Protein AF-A1ZES4-F1 (afdb_monomer_lite)

Foldseek 3Di:
DDDPPDPPDDDPDPFVPQKDKAKWFWPPVPCDPQWTWTQHPVQGIDIDRVVQWPDWADPDPGITIIIGHPVVVCVRSVPD

pLDDT: mean 79.04, std 16.76, range [38.25, 93.88]

Secondary structure (DSSP, 8-state):
-------------GGGSSEEEEEEEE-GGG-BTTEEEEEETTTEEEEEEGGG-EEEEESSSSEEEEEEEHHHHHHHHT--

Sequence (80 aa):
MKTRKRFRIPGRTVFDRDLEQHQVILDMGKIHEGLLKVTHEQLGSTWLPISVVRNIEPLSTKNYIIEVNRDYWKDIFWMG

Organism: NCBI:txid313606

Structure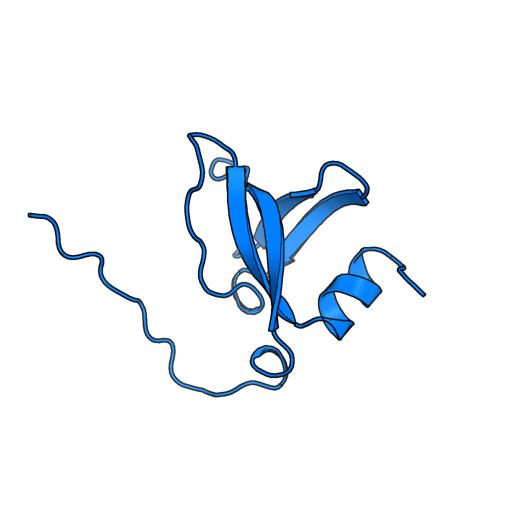 (mmCIF, N/CA/C/O backbone):
data_AF-A1ZES4-F1
#
_entry.id   AF-A1ZES4-F1
#
loop_
_atom_site.group_PDB
_atom_site.id
_atom_site.type_symbol
_atom_site.label_atom_id
_atom_site.label_alt_id
_atom_site.label_comp_id
_atom_site.label_asym_id
_atom_site.label_entity_id
_atom_site.label_seq_id
_atom_sit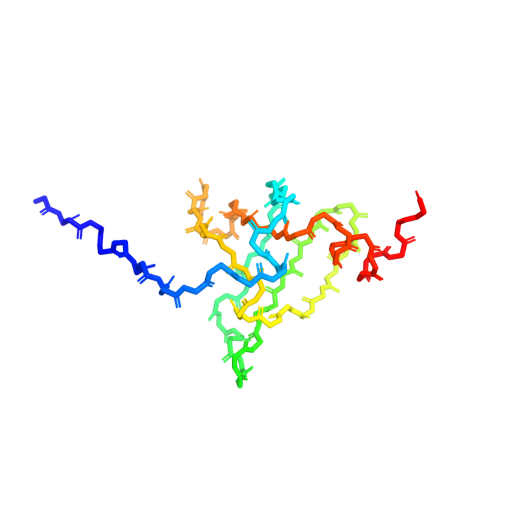e.pdbx_PDB_ins_code
_atom_site.Cartn_x
_atom_site.Cartn_y
_atom_site.Cartn_z
_atom_site.occupancy
_atom_site.B_iso_or_equiv
_atom_site.auth_seq_id
_atom_site.auth_comp_id
_atom_site.auth_asym_id
_atom_site.auth_atom_id
_atom_site.pdbx_PDB_model_num
ATOM 1 N N . MET A 1 1 ? -10.374 -14.693 22.440 1.00 38.25 1 MET A N 1
ATOM 2 C CA . MET A 1 1 ? -9.281 -14.700 21.440 1.00 38.25 1 MET A CA 1
ATOM 3 C C . MET A 1 1 ? -9.910 -14.580 20.052 1.00 38.25 1 MET A C 1
ATOM 5 O O . MET A 1 1 ? -10.595 -15.506 19.646 1.00 38.25 1 MET A O 1
ATOM 9 N N . LYS A 1 2 ? -9.821 -13.426 19.371 1.00 41.84 2 LYS A N 1
ATOM 10 C CA . LYS A 1 2 ? -10.408 -13.258 18.025 1.00 41.84 2 LYS A CA 1
ATOM 11 C C . LYS A 1 2 ? -9.383 -13.689 16.977 1.00 41.84 2 LYS A C 1
ATOM 13 O O . LYS A 1 2 ? -8.391 -13.001 16.759 1.00 41.84 2 LYS A O 1
ATOM 18 N N . THR A 1 3 ? -9.621 -14.837 16.357 1.00 42.94 3 THR A N 1
ATOM 19 C CA . THR A 1 3 ? -8.819 -15.380 15.258 1.00 42.94 3 THR A CA 1
ATOM 20 C C . THR A 1 3 ? -8.888 -14.411 14.076 1.00 42.94 3 THR A C 1
ATOM 22 O O . THR A 1 3 ? -9.960 -14.203 13.505 1.00 42.94 3 THR A O 1
ATOM 25 N N . ARG A 1 4 ? -7.766 -13.767 13.725 1.00 48.28 4 ARG A N 1
ATOM 26 C CA . ARG A 1 4 ? -7.680 -12.917 12.528 1.00 48.28 4 ARG A CA 1
ATOM 27 C C . ARG A 1 4 ? -7.914 -13.810 11.306 1.00 48.28 4 ARG A C 1
ATOM 29 O O . ARG A 1 4 ? -7.096 -14.680 11.013 1.00 48.28 4 ARG A O 1
ATOM 36 N N . LYS A 1 5 ? -9.042 -13.626 10.613 1.00 45.66 5 LYS A N 1
ATOM 37 C CA . LYS A 1 5 ? -9.314 -14.288 9.332 1.00 45.66 5 LYS A CA 1
ATOM 38 C C . LYS A 1 5 ? -8.300 -13.764 8.313 1.00 45.66 5 LYS A C 1
ATOM 40 O O . LYS A 1 5 ? -8.415 -12.633 7.856 1.00 45.66 5 LYS A O 1
ATOM 45 N N . ARG A 1 6 ? -7.286 -14.572 7.990 1.00 44.88 6 ARG A N 1
ATOM 46 C CA . ARG A 1 6 ? -6.409 -14.327 6.840 1.00 44.88 6 ARG A CA 1
ATOM 47 C C . ARG A 1 6 ? -7.239 -14.582 5.586 1.00 44.88 6 ARG A C 1
ATOM 49 O O . ARG A 1 6 ? -7.558 -15.729 5.283 1.00 44.88 6 ARG A O 1
ATOM 56 N N . PHE A 1 7 ? -7.632 -13.519 4.893 1.00 47.31 7 PHE A N 1
ATOM 57 C CA . PHE A 1 7 ? -8.234 -13.629 3.570 1.00 47.31 7 PHE A CA 1
ATOM 58 C C . PHE A 1 7 ? -7.147 -14.113 2.608 1.00 47.31 7 PHE A C 1
ATOM 60 O O . PHE A 1 7 ? -6.293 -13.345 2.178 1.00 47.31 7 PHE A O 1
ATOM 67 N N . ARG A 1 8 ? -7.123 -15.419 2.334 1.00 41.53 8 ARG A N 1
ATOM 68 C CA . ARG A 1 8 ? -6.217 -16.015 1.353 1.00 41.53 8 ARG A CA 1
ATOM 69 C C . ARG A 1 8 ? -6.900 -15.914 -0.009 1.00 41.53 8 ARG A C 1
ATOM 71 O O . ARG A 1 8 ? -7.718 -16.762 -0.347 1.00 41.53 8 ARG A O 1
ATOM 78 N N . ILE A 1 9 ? -6.618 -14.837 -0.736 1.00 53.31 9 ILE A N 1
ATOM 79 C CA . ILE A 1 9 ? -7.084 -14.646 -2.114 1.00 53.31 9 ILE A CA 1
ATOM 80 C C . ILE A 1 9 ? -6.278 -15.618 -2.998 1.00 53.31 9 ILE A C 1
ATOM 82 O O . ILE A 1 9 ? -5.047 -15.546 -2.989 1.00 53.31 9 ILE A O 1
ATOM 86 N N . PRO A 1 10 ? -6.911 -16.583 -3.689 1.00 41.34 10 PRO A N 1
ATOM 87 C CA . PRO A 1 10 ? -6.197 -17.529 -4.531 1.00 41.34 10 PRO A CA 1
ATOM 88 C C . PRO A 1 10 ? -5.894 -16.895 -5.894 1.00 41.34 10 PRO A C 1
ATOM 90 O O . PRO A 1 10 ? -6.784 -16.358 -6.545 1.00 41.34 10 PRO A O 1
ATOM 93 N N . GLY A 1 11 ? -4.639 -17.008 -6.332 1.00 47.00 11 GLY A N 1
ATOM 94 C CA . GLY A 1 11 ? -4.189 -16.612 -7.666 1.00 47.00 11 GLY A CA 1
ATOM 95 C C . GLY A 1 11 ? -2.911 -15.795 -7.585 1.00 47.00 11 GLY A C 1
ATOM 96 O O . GLY A 1 11 ? -2.984 -14.593 -7.389 1.00 47.00 11 GLY A O 1
ATOM 97 N N . ARG A 1 12 ? -1.750 -16.451 -7.728 1.00 51.38 12 ARG A N 1
ATOM 98 C CA . ARG A 1 12 ? -0.455 -15.772 -7.896 1.00 51.38 12 ARG A CA 1
ATOM 99 C C . ARG A 1 12 ? -0.536 -14.923 -9.166 1.00 51.38 12 ARG A C 1
ATOM 101 O O . ARG A 1 12 ? -0.379 -15.438 -10.272 1.00 51.38 12 ARG A O 1
ATOM 108 N N . THR A 1 13 ? -0.831 -13.646 -9.001 1.00 61.88 13 THR A N 1
ATOM 109 C CA . THR A 1 13 ? -0.772 -12.633 -10.053 1.00 61.88 13 THR A CA 1
ATOM 110 C C . THR A 1 13 ? 0.671 -12.149 -10.210 1.00 61.88 13 THR A C 1
ATOM 112 O O . THR A 1 13 ? 1.513 -12.406 -9.350 1.00 61.88 13 THR A O 1
ATOM 115 N N . VAL A 1 14 ? 0.995 -11.454 -11.307 1.00 62.88 14 VAL A N 1
ATOM 116 C CA . VAL A 1 14 ? 2.320 -10.813 -11.469 1.00 62.88 14 VAL A CA 1
ATOM 117 C C . VAL A 1 14 ? 2.617 -9.873 -10.291 1.00 62.88 14 VAL A C 1
ATOM 119 O O . VAL A 1 14 ? 3.748 -9.821 -9.827 1.00 62.88 14 VAL A O 1
ATOM 122 N N . PHE A 1 15 ? 1.576 -9.253 -9.727 1.00 67.50 15 PHE A N 1
ATOM 123 C CA . PHE A 1 15 ? 1.644 -8.401 -8.539 1.00 67.50 15 PHE A CA 1
ATOM 124 C C . PHE A 1 15 ? 1.995 -9.133 -7.237 1.00 67.50 15 PHE A C 1
ATOM 126 O O . PHE A 1 15 ? 2.257 -8.472 -6.242 1.00 67.50 15 PHE A O 1
ATOM 133 N N . ASP A 1 16 ? 2.015 -10.469 -7.220 1.00 73.44 16 ASP A N 1
ATOM 134 C CA . ASP A 1 16 ? 2.437 -11.257 -6.052 1.00 73.44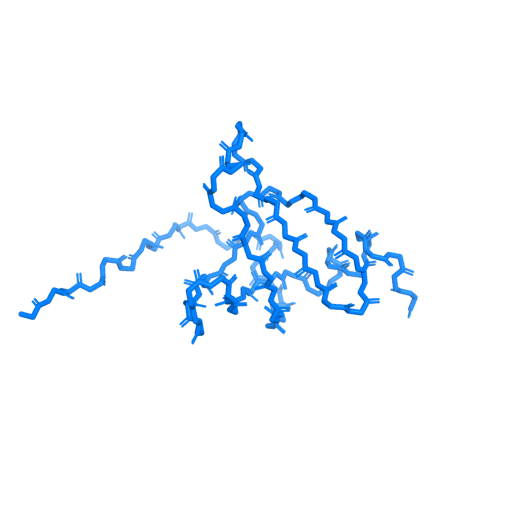 16 ASP A CA 1
ATOM 135 C C . ASP A 1 16 ? 3.913 -11.691 -6.129 1.00 73.44 16 ASP A C 1
ATOM 137 O O . ASP A 1 16 ? 4.376 -12.472 -5.291 1.00 73.44 16 ASP A O 1
ATOM 141 N N . ARG A 1 17 ? 4.648 -11.241 -7.154 1.00 78.94 17 ARG A N 1
ATOM 142 C CA . ARG A 1 17 ? 6.110 -11.371 -7.249 1.00 78.94 17 ARG A CA 1
ATOM 143 C C . ARG A 1 17 ? 6.765 -10.129 -6.651 1.00 78.94 17 ARG A C 1
ATOM 145 O O . ARG A 1 17 ? 6.157 -9.065 -6.672 1.00 78.94 17 ARG A O 1
ATOM 152 N N . ASP A 1 18 ? 7.978 -10.277 -6.121 1.00 87.94 18 ASP A N 1
ATOM 153 C CA . ASP A 1 18 ? 8.826 -9.162 -5.665 1.00 87.94 18 ASP A CA 1
ATOM 154 C C . ASP A 1 18 ? 8.086 -8.140 -4.782 1.00 87.94 18 ASP A C 1
ATOM 156 O O . ASP A 1 18 ? 8.142 -6.932 -5.003 1.00 87.94 18 ASP A O 1
ATOM 160 N N . LEU A 1 19 ? 7.328 -8.648 -3.804 1.00 90.88 19 LEU A N 1
ATOM 161 C CA . LEU A 1 19 ? 6.608 -7.831 -2.831 1.00 90.88 19 LEU A CA 1
ATOM 162 C C . LEU A 1 19 ? 7.598 -7.158 -1.871 1.00 90.88 19 LEU A C 1
ATOM 164 O O . LEU A 1 19 ? 8.400 -7.841 -1.231 1.00 90.88 19 LEU A O 1
ATOM 168 N N . GLU A 1 20 ? 7.498 -5.839 -1.733 1.00 92.81 20 GLU A N 1
ATOM 169 C CA . GLU A 1 20 ? 8.229 -5.045 -0.747 1.00 92.81 20 GLU A CA 1
ATOM 170 C C . GLU A 1 20 ? 7.273 -4.478 0.304 1.00 92.81 20 GLU A C 1
ATOM 172 O O . GLU A 1 20 ? 6.111 -4.171 0.031 1.00 92.81 20 GLU A O 1
ATOM 177 N N . GLN A 1 21 ? 7.774 -4.370 1.535 1.00 93.81 21 GLN A N 1
ATOM 178 C CA . GLN A 1 21 ? 7.035 -3.801 2.654 1.00 93.81 21 GLN A CA 1
ATOM 179 C C . GLN A 1 21 ? 7.217 -2.287 2.699 1.00 93.81 21 GLN A C 1
ATOM 181 O O . GLN A 1 21 ? 8.340 -1.783 2.724 1.00 93.81 21 GLN A O 1
ATOM 186 N N . HIS A 1 22 ? 6.103 -1.568 2.793 1.00 92.44 22 HIS A N 1
ATOM 187 C CA . HIS A 1 22 ? 6.082 -0.117 2.902 1.00 92.44 22 HIS A CA 1
ATOM 188 C C . HIS A 1 22 ? 5.278 0.305 4.125 1.00 92.44 22 HIS A C 1
ATOM 190 O O . HIS A 1 22 ? 4.133 -0.116 4.314 1.00 92.44 22 HIS A O 1
ATOM 196 N N . GLN A 1 23 ? 5.873 1.169 4.946 1.00 93.88 23 GLN A N 1
ATOM 197 C CA . GLN A 1 23 ? 5.155 1.832 6.022 1.00 93.88 23 GLN A CA 1
ATOM 198 C C . GLN A 1 23 ? 4.392 3.025 5.451 1.00 93.88 23 GLN A C 1
ATOM 200 O O . GLN A 1 23 ? 4.973 3.953 4.888 1.00 93.88 23 GLN A O 1
ATOM 205 N N . VAL A 1 24 ? 3.076 2.997 5.606 1.00 93.62 24 VAL A N 1
ATOM 206 C CA . VAL A 1 24 ? 2.167 3.997 5.053 1.00 93.62 24 VAL A CA 1
ATOM 207 C C . VAL A 1 24 ? 1.113 4.393 6.073 1.00 93.62 24 VAL A C 1
ATOM 209 O O . VAL A 1 24 ? 0.726 3.614 6.945 1.00 93.62 24 VAL A O 1
ATOM 212 N N . ILE A 1 25 ? 0.593 5.603 5.937 1.00 93.19 25 ILE A N 1
ATOM 213 C CA . ILE A 1 25 ? -0.649 6.012 6.576 1.00 93.19 25 ILE A CA 1
ATOM 214 C C . ILE A 1 25 ? -1.796 5.591 5.660 1.00 93.19 25 ILE A C 1
ATOM 216 O O . ILE A 1 25 ? -1.827 5.985 4.492 1.00 93.19 25 ILE A O 1
ATOM 220 N N . LEU A 1 26 ? -2.739 4.809 6.187 1.00 88.25 26 LEU A N 1
ATOM 221 C CA . LEU A 1 26 ? -3.940 4.416 5.448 1.00 88.25 26 LEU A CA 1
ATOM 222 C C . LEU A 1 26 ? -5.133 5.253 5.892 1.00 88.25 26 LEU A C 1
ATOM 224 O O . LEU A 1 26 ? -5.526 5.231 7.062 1.00 88.25 26 LEU A O 1
ATOM 228 N N . ASP A 1 27 ? -5.751 5.951 4.943 1.00 83.69 27 ASP A N 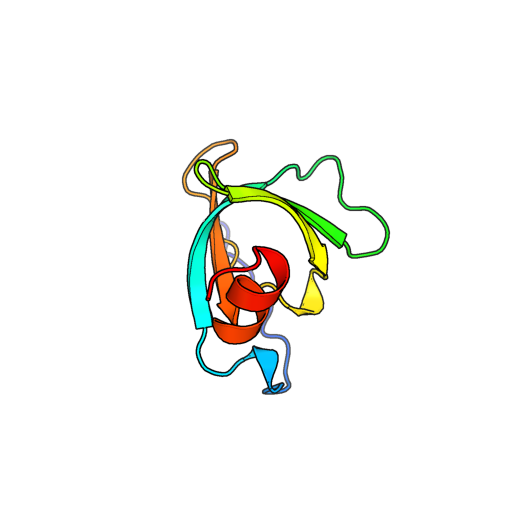1
ATOM 229 C CA . ASP A 1 27 ? -7.016 6.648 5.177 1.00 83.69 27 ASP A CA 1
ATOM 230 C C . ASP A 1 27 ? -8.184 5.686 4.912 1.00 83.69 27 ASP A C 1
ATOM 232 O O . ASP A 1 27 ? -8.808 5.684 3.850 1.00 83.69 27 ASP A O 1
ATOM 236 N N . MET A 1 28 ? -8.466 4.827 5.898 1.00 71.31 28 MET A N 1
ATOM 237 C CA . MET A 1 28 ? -9.541 3.823 5.832 1.00 71.31 28 MET A CA 1
ATOM 238 C C . MET A 1 28 ? -10.942 4.442 5.679 1.00 71.31 28 MET A C 1
ATOM 240 O O . MET A 1 28 ? -11.867 3.752 5.257 1.00 71.31 28 MET A O 1
ATOM 244 N N . GLY A 1 29 ? -11.111 5.734 5.992 1.00 68.62 29 GLY A N 1
ATOM 245 C CA . GLY A 1 29 ? -12.359 6.472 5.766 1.00 68.62 29 GLY A CA 1
ATOM 246 C C . GLY A 1 29 ? -12.597 6.837 4.298 1.00 68.62 29 GLY A C 1
ATOM 247 O O . GLY A 1 29 ? -13.667 7.337 3.959 1.00 68.62 29 GLY A O 1
ATOM 248 N N . LYS A 1 30 ? -11.613 6.590 3.426 1.00 65.19 30 LYS A N 1
ATOM 249 C CA . LYS A 1 30 ? -11.643 6.937 2.005 1.00 65.19 30 LYS A CA 1
ATOM 250 C C . LYS A 1 30 ? -11.468 5.732 1.094 1.00 65.19 30 LYS A C 1
ATOM 252 O O . LYS A 1 30 ? -10.923 5.870 0.010 1.00 65.19 30 LYS A O 1
ATOM 257 N N . ILE A 1 31 ? -11.930 4.553 1.496 1.00 69.50 31 ILE A N 1
ATOM 258 C CA . ILE A 1 31 ? -12.022 3.437 0.551 1.00 69.50 31 ILE A CA 1
ATOM 259 C C . ILE A 1 31 ? -13.159 3.755 -0.427 1.00 69.50 31 ILE A C 1
ATOM 261 O O . ILE A 1 31 ? -14.329 3.721 -0.051 1.00 69.50 31 ILE A O 1
ATOM 265 N N . HIS A 1 32 ? -12.813 4.094 -1.668 1.00 67.56 32 HIS A N 1
ATOM 266 C CA . HIS A 1 32 ? -13.772 4.395 -2.729 1.00 67.56 32 HIS A CA 1
ATOM 267 C C . HIS A 1 32 ? -13.513 3.459 -3.905 1.00 67.56 32 HIS A C 1
ATOM 269 O O . HIS A 1 32 ? -12.390 3.387 -4.390 1.00 67.56 32 HIS A O 1
ATOM 275 N N . GLU A 1 33 ? -14.532 2.697 -4.313 1.00 76.38 33 GLU A N 1
ATOM 276 C CA . GLU A 1 33 ? -14.496 1.850 -5.519 1.00 76.38 33 GLU A CA 1
ATOM 277 C C . GLU A 1 33 ? -13.307 0.866 -5.592 1.00 76.38 33 GLU A C 1
ATOM 279 O O . GLU A 1 33 ? -12.822 0.517 -6.662 1.00 76.38 33 GLU A O 1
ATOM 284 N N . GLY A 1 34 ? -12.821 0.390 -4.440 1.00 82.38 34 GLY A N 1
ATOM 285 C CA . GLY A 1 34 ? -11.679 -0.529 -4.380 1.00 82.38 34 GLY A CA 1
ATOM 286 C C . GLY A 1 34 ? -10.310 0.151 -4.471 1.00 82.38 34 GLY A C 1
ATOM 287 O O . GLY A 1 34 ? -9.304 -0.548 -4.562 1.00 82.38 34 GLY A O 1
ATOM 288 N N . LEU A 1 35 ? -10.247 1.482 -4.399 1.00 86.44 35 LEU A N 1
ATOM 289 C CA . LEU A 1 35 ? -9.017 2.246 -4.210 1.00 86.44 35 LEU A CA 1
ATOM 290 C C . LEU A 1 35 ? -8.795 2.564 -2.730 1.00 86.44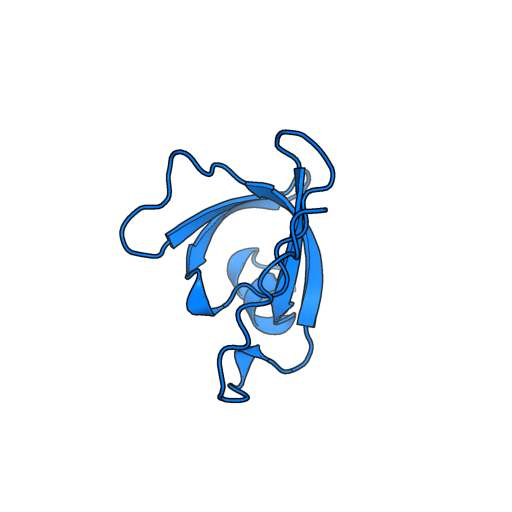 35 LEU A C 1
ATOM 292 O O . LEU A 1 35 ? -9.730 2.834 -1.973 1.00 86.44 35 LEU A O 1
ATOM 296 N N . LEU A 1 36 ? -7.531 2.559 -2.333 1.00 88.94 36 LEU A N 1
ATOM 297 C CA . LEU A 1 36 ? -7.074 2.777 -0.974 1.00 88.94 36 LEU A CA 1
ATOM 298 C C . LEU A 1 36 ? -6.093 3.948 -0.986 1.00 88.94 36 LEU A C 1
ATOM 300 O O . LEU A 1 36 ? -5.063 3.904 -1.660 1.00 88.94 36 LEU A O 1
ATOM 304 N N . LYS A 1 37 ? -6.434 5.025 -0.274 1.00 91.31 37 LYS A N 1
ATOM 305 C CA . LYS A 1 37 ? -5.541 6.176 -0.163 1.00 91.31 37 LYS A CA 1
ATOM 306 C C . LYS A 1 37 ? -4.403 5.834 0.788 1.00 91.31 37 LYS A C 1
ATOM 308 O O . LYS A 1 37 ? -4.638 5.598 1.977 1.00 91.31 37 LYS A O 1
ATOM 313 N N . VAL A 1 38 ? -3.187 5.851 0.256 1.00 91.38 38 VAL A N 1
ATOM 314 C CA . VAL A 1 38 ? -1.961 5.605 1.012 1.00 91.38 38 VAL A CA 1
ATOM 315 C C . VAL A 1 38 ? -1.116 6.869 1.026 1.00 91.38 38 VAL A C 1
ATOM 317 O O . VAL A 1 38 ? -0.981 7.558 0.013 1.00 91.38 38 VAL A O 1
ATOM 320 N N . THR A 1 39 ? -0.543 7.182 2.179 1.00 92.88 39 THR A N 1
ATOM 321 C CA . THR A 1 39 ? 0.408 8.283 2.324 1.00 92.88 39 THR A CA 1
ATOM 322 C C . THR A 1 39 ? 1.718 7.729 2.853 1.00 92.88 39 THR A C 1
ATOM 324 O O . THR A 1 39 ? 1.754 7.141 3.930 1.00 92.88 39 THR A O 1
ATOM 327 N N . HIS A 1 40 ? 2.791 7.918 2.097 1.00 91.75 40 HIS A N 1
ATOM 328 C CA . HIS A 1 40 ? 4.146 7.586 2.506 1.00 91.75 40 HIS A CA 1
ATOM 329 C C . HIS A 1 40 ? 4.870 8.870 2.922 1.00 91.75 40 HIS A C 1
ATOM 331 O O . HIS A 1 40 ? 4.811 9.872 2.208 1.00 91.75 40 HIS A O 1
ATOM 337 N N . GLU A 1 41 ? 5.572 8.851 4.057 1.00 88.12 41 GLU A N 1
ATOM 338 C CA . GLU A 1 41 ? 6.141 10.065 4.668 1.00 88.12 41 GLU A CA 1
ATOM 339 C C . GLU A 1 41 ? 7.077 10.835 3.727 1.00 88.12 41 GLU A C 1
ATOM 341 O O . GLU A 1 41 ? 7.026 12.059 3.671 1.00 88.12 41 GLU A O 1
ATOM 346 N N . GLN A 1 42 ? 7.890 10.121 2.947 1.00 87.94 42 GLN A N 1
ATOM 347 C CA . GLN A 1 42 ? 8.873 10.732 2.043 1.00 87.94 42 GLN A CA 1
ATOM 348 C C . GLN A 1 42 ? 8.350 10.986 0.623 1.00 87.94 42 GLN A C 1
ATOM 350 O O . GLN A 1 42 ? 8.933 11.781 -0.104 1.00 87.94 42 GLN A O 1
ATOM 355 N N . LEU A 1 43 ? 7.280 10.301 0.210 1.00 88.38 43 LEU A N 1
ATOM 356 C CA . LEU A 1 43 ? 6.873 10.219 -1.204 1.00 88.38 43 LEU A CA 1
ATOM 357 C C . LEU A 1 43 ? 5.520 10.869 -1.477 1.00 88.38 43 LEU A C 1
ATOM 359 O O . LEU A 1 43 ? 5.088 10.969 -2.622 1.00 88.38 43 LEU A O 1
ATOM 363 N N . GLY A 1 44 ? 4.839 11.315 -0.424 1.00 90.31 44 GLY A N 1
ATOM 364 C CA . GLY A 1 44 ? 3.528 11.931 -0.523 1.00 90.31 44 GLY A CA 1
ATOM 365 C C . GLY A 1 44 ? 2.395 10.908 -0.544 1.00 90.31 44 GLY A C 1
ATOM 366 O O . GLY A 1 44 ? 2.476 9.835 0.051 1.00 90.31 44 GLY A O 1
ATOM 367 N N . SER A 1 45 ? 1.275 11.285 -1.160 1.00 90.75 45 SER A N 1
ATOM 368 C CA . SER A 1 45 ? 0.040 10.494 -1.147 1.00 90.75 45 SER A CA 1
ATOM 369 C C . SER A 1 45 ? -0.333 10.003 -2.533 1.00 90.75 45 SER A C 1
ATOM 371 O O . SER A 1 45 ? -0.272 10.768 -3.491 1.00 90.75 45 SER A O 1
ATOM 373 N N . THR A 1 46 ? -0.820 8.771 -2.611 1.00 90.94 46 THR A N 1
ATOM 374 C CA . THR A 1 46 ? -1.347 8.180 -3.841 1.00 90.94 46 THR A CA 1
ATOM 375 C C . THR A 1 46 ? -2.564 7.303 -3.544 1.00 90.94 46 THR A C 1
ATOM 377 O O . THR A 1 46 ? -2.910 7.043 -2.387 1.00 90.94 46 THR A O 1
ATOM 380 N N . TRP A 1 47 ? -3.241 6.874 -4.600 1.00 90.38 47 TRP A N 1
ATOM 381 C CA . TRP A 1 47 ? -4.368 5.956 -4.544 1.00 90.38 47 TRP A CA 1
ATOM 382 C C . TRP A 1 47 ? -3.942 4.617 -5.126 1.00 90.38 47 TRP A C 1
ATOM 384 O O . TRP A 1 47 ? -3.557 4.545 -6.290 1.00 90.38 47 TRP A O 1
ATOM 394 N N . LEU A 1 48 ? -4.017 3.558 -4.323 1.00 89.56 48 LEU A N 1
ATOM 395 C CA . LEU A 1 48 ? -3.668 2.208 -4.751 1.00 89.56 48 LEU A CA 1
ATOM 396 C C . LEU A 1 48 ? -4.919 1.356 -4.936 1.00 89.56 48 LEU A C 1
ATOM 398 O O . LEU A 1 48 ? -5.755 1.318 -4.033 1.00 89.56 48 LEU A O 1
ATOM 402 N N . PRO A 1 49 ? -5.041 0.599 -6.035 1.00 88.88 49 PRO A N 1
ATOM 403 C CA . PRO A 1 49 ? -6.009 -0.484 -6.110 1.00 88.88 49 PRO A CA 1
ATOM 404 C C . PRO A 1 49 ? -5.794 -1.482 -4.972 1.00 88.88 49 PRO A C 1
ATOM 406 O O . PRO A 1 49 ? -4.702 -2.013 -4.791 1.00 88.88 49 PRO A O 1
ATOM 409 N N . ILE A 1 50 ? -6.841 -1.809 -4.219 1.00 86.06 50 ILE A N 1
ATOM 410 C CA . ILE A 1 50 ? -6.752 -2.790 -3.128 1.00 86.06 50 ILE A CA 1
ATOM 411 C C . ILE A 1 50 ? -6.293 -4.165 -3.639 1.00 86.06 50 ILE A C 1
ATOM 413 O O . ILE A 1 50 ? -5.683 -4.937 -2.905 1.00 86.06 50 ILE A O 1
ATOM 417 N N . SER A 1 51 ? -6.525 -4.452 -4.923 1.00 85.88 51 SER A N 1
ATOM 418 C CA . SER A 1 51 ? -6.080 -5.665 -5.607 1.00 85.88 51 SER A CA 1
ATOM 419 C C . SER A 1 51 ? -4.562 -5.783 -5.751 1.00 85.88 51 SER A C 1
ATOM 421 O O . SER A 1 51 ? -4.088 -6.904 -5.941 1.00 85.88 51 SER A O 1
ATOM 423 N N . VAL A 1 52 ? -3.798 -4.691 -5.650 1.00 87.62 52 VAL A N 1
ATOM 424 C CA . VAL A 1 52 ? -2.321 -4.722 -5.680 1.00 87.62 52 VAL A CA 1
ATOM 425 C C . VAL A 1 52 ? -1.697 -4.722 -4.285 1.00 87.62 52 VAL A C 1
ATOM 427 O O . VAL A 1 52 ? -0.499 -4.939 -4.150 1.00 87.62 52 VAL A O 1
ATOM 430 N N . VAL A 1 53 ? -2.505 -4.489 -3.247 1.00 88.38 53 VAL A N 1
ATOM 431 C CA . VAL A 1 53 ? -2.048 -4.438 -1.860 1.00 88.38 53 VAL A CA 1
ATOM 432 C C . VAL A 1 53 ? -2.152 -5.828 -1.230 1.00 88.38 53 VAL A C 1
ATOM 434 O O . VAL A 1 53 ? -3.165 -6.527 -1.355 1.00 88.38 53 VAL A O 1
ATOM 437 N N . ARG A 1 54 ? -1.096 -6.246 -0.539 1.00 88.06 54 ARG A N 1
ATOM 438 C CA . ARG A 1 54 ? -1.002 -7.489 0.230 1.00 88.06 54 ARG A CA 1
ATOM 439 C C . ARG A 1 54 ? -0.673 -7.183 1.681 1.00 88.06 54 ARG A C 1
ATOM 441 O O . ARG A 1 54 ? -0.201 -6.099 1.998 1.00 88.06 54 ARG A O 1
ATOM 448 N N . ASN A 1 55 ? -1.000 -8.141 2.549 1.00 87.00 55 ASN A N 1
ATOM 449 C CA . ASN A 1 55 ? -0.640 -8.158 3.969 1.00 87.00 55 ASN A CA 1
ATOM 450 C C . ASN A 1 55 ? -0.689 -6.774 4.643 1.00 87.00 55 ASN A C 1
ATOM 452 O O . ASN A 1 55 ? 0.329 -6.207 5.012 1.00 87.00 55 ASN A O 1
ATOM 456 N N . ILE A 1 56 ? -1.904 -6.236 4.792 1.00 88.50 56 ILE A N 1
ATOM 457 C CA . ILE A 1 56 ? -2.131 -4.971 5.498 1.00 88.50 56 ILE A CA 1
ATOM 458 C C . ILE A 1 56 ? -2.052 -5.232 7.005 1.00 88.50 56 ILE A C 1
ATOM 460 O O . ILE A 1 56 ? -2.973 -5.813 7.593 1.00 88.50 56 ILE A O 1
ATOM 464 N N . GLU A 1 57 ? -0.967 -4.795 7.636 1.00 89.31 57 GLU A N 1
ATOM 465 C CA . GLU A 1 57 ? -0.724 -4.965 9.066 1.00 89.31 57 GLU A CA 1
ATOM 466 C C . GLU A 1 57 ? -0.745 -3.618 9.798 1.00 89.31 57 GLU A C 1
ATOM 468 O O . GLU A 1 57 ? 0.004 -2.711 9.444 1.00 89.31 57 GLU A O 1
ATOM 473 N N . PRO A 1 58 ? -1.584 -3.443 10.833 1.00 89.50 58 PRO A N 1
ATOM 474 C CA . PRO A 1 58 ? -1.592 -2.208 11.608 1.00 89.50 58 PRO A CA 1
ATOM 475 C C . PRO A 1 58 ? -0.341 -2.113 12.493 1.00 89.50 58 PRO A C 1
ATOM 477 O O . PRO A 1 58 ? -0.105 -2.995 13.320 1.00 89.50 58 PRO A O 1
ATOM 480 N N . LEU A 1 59 ? 0.408 -1.015 12.368 1.00 87.69 59 LEU A N 1
ATOM 481 C CA . LEU A 1 59 ? 1.473 -0.623 13.302 1.00 87.69 59 LEU A CA 1
ATOM 482 C C . LEU A 1 59 ? 0.939 0.281 14.418 1.00 87.69 59 LEU A C 1
ATOM 484 O O . LEU A 1 59 ? 1.368 0.191 15.566 1.00 87.69 59 LEU A O 1
ATOM 488 N N . SER A 1 60 ? 0.003 1.169 14.083 1.00 85.56 60 SER A N 1
ATOM 489 C CA . SER A 1 60 ? -0.647 2.088 15.020 1.00 85.56 60 SER A CA 1
ATOM 490 C C . SER A 1 60 ? -2.078 2.390 14.565 1.00 85.56 60 SER A C 1
ATOM 492 O O . SER A 1 60 ? -2.598 1.761 13.646 1.00 85.56 60 SER A O 1
ATOM 494 N N . THR A 1 61 ? -2.733 3.375 15.181 1.00 81.00 61 THR A N 1
ATOM 495 C CA . THR A 1 61 ? -4.090 3.810 14.810 1.00 81.00 61 THR A CA 1
ATOM 496 C C . THR A 1 61 ? -4.207 4.241 13.342 1.00 81.00 61 THR A C 1
ATOM 498 O O . THR A 1 61 ? -5.288 4.146 12.763 1.00 81.00 61 THR A O 1
ATOM 501 N N . LYS A 1 62 ? -3.118 4.739 12.741 1.00 82.31 62 LYS A N 1
ATOM 502 C CA . LYS A 1 62 ? -3.108 5.269 11.366 1.00 82.31 62 LYS A CA 1
ATOM 503 C C . LYS A 1 62 ? -1.972 4.738 10.493 1.00 82.31 62 LYS A C 1
ATOM 505 O O . LYS A 1 62 ? -2.101 4.819 9.277 1.00 82.31 62 LYS A O 1
ATOM 510 N N . ASN A 1 63 ? -0.908 4.198 11.088 1.00 90.44 63 ASN A N 1
ATOM 511 C CA . ASN A 1 63 ? 0.224 3.639 10.353 1.00 90.44 63 ASN A CA 1
ATOM 512 C C . ASN A 1 63 ? 0.031 2.144 10.143 1.00 90.44 63 ASN A C 1
ATOM 514 O O . ASN A 1 63 ? -0.321 1.416 11.075 1.00 90.44 63 ASN A O 1
ATOM 518 N N . TYR A 1 64 ? 0.319 1.695 8.934 1.00 92.69 64 TYR A N 1
ATOM 519 C CA . TYR A 1 64 ? 0.220 0.311 8.517 1.00 92.69 64 TYR A CA 1
ATOM 520 C C . TYR A 1 64 ? 1.473 -0.071 7.743 1.00 92.69 64 TYR A C 1
ATOM 522 O O . TYR A 1 64 ? 2.068 0.763 7.062 1.00 92.69 64 TYR A O 1
ATOM 530 N N . ILE A 1 65 ? 1.846 -1.339 7.832 1.00 92.56 65 ILE A N 1
ATOM 531 C CA . ILE A 1 65 ? 2.703 -1.974 6.839 1.00 92.56 65 ILE A CA 1
ATOM 532 C C . ILE A 1 65 ? 1.782 -2.544 5.774 1.00 92.56 65 ILE A C 1
ATOM 534 O O . ILE A 1 65 ? 0.788 -3.201 6.090 1.00 92.56 65 ILE A O 1
ATOM 538 N N . ILE A 1 66 ? 2.108 -2.270 4.521 1.00 92.75 66 ILE A N 1
ATOM 539 C CA . ILE A 1 66 ? 1.502 -2.934 3.376 1.00 92.75 66 ILE A CA 1
ATOM 540 C C . ILE A 1 66 ? 2.591 -3.572 2.532 1.00 92.75 66 ILE A C 1
ATOM 542 O O . ILE A 1 66 ? 3.716 -3.081 2.491 1.00 92.75 66 ILE A O 1
ATOM 546 N N . GLU A 1 67 ? 2.239 -4.638 1.832 1.00 93.44 67 GLU A N 1
ATOM 547 C CA . GLU A 1 67 ? 3.085 -5.238 0.812 1.00 93.44 67 GLU A CA 1
ATOM 548 C C . GLU A 1 67 ? 2.554 -4.872 -0.569 1.00 93.44 67 GLU A C 1
ATOM 550 O O . GLU A 1 67 ? 1.364 -5.034 -0.851 1.00 93.44 67 GLU A O 1
ATOM 555 N N . VAL A 1 68 ? 3.430 -4.367 -1.429 1.00 91.19 68 VAL A N 1
ATOM 556 C CA . VAL A 1 68 ? 3.117 -4.028 -2.823 1.00 91.19 68 VAL A CA 1
ATOM 557 C C . VAL A 1 68 ? 4.268 -4.524 -3.690 1.00 91.19 68 VAL A C 1
ATOM 559 O O . VAL A 1 68 ? 5.408 -4.581 -3.239 1.00 91.19 68 VAL A O 1
ATOM 562 N N . ASN A 1 69 ? 3.983 -4.923 -4.928 1.00 92.62 69 ASN A N 1
ATOM 563 C CA . ASN A 1 69 ? 5.037 -5.268 -5.879 1.00 92.62 69 ASN A CA 1
ATOM 564 C C . ASN A 1 69 ? 5.993 -4.076 -6.067 1.00 92.62 69 ASN A C 1
ATOM 566 O O . ASN A 1 69 ? 5.544 -2.950 -6.296 1.00 92.62 69 ASN A O 1
ATOM 570 N N . ARG A 1 70 ? 7.297 -4.345 -5.988 1.00 90.19 70 ARG A N 1
ATOM 571 C CA . ARG A 1 70 ? 8.365 -3.344 -6.062 1.00 90.19 70 ARG A CA 1
ATOM 572 C C . ARG A 1 70 ? 8.294 -2.472 -7.310 1.00 90.19 70 ARG A C 1
ATOM 574 O O . ARG A 1 70 ? 8.364 -1.251 -7.203 1.00 90.19 70 ARG A O 1
ATOM 581 N N . ASP A 1 71 ? 8.174 -3.089 -8.481 1.00 89.38 71 ASP A N 1
ATOM 582 C CA . ASP A 1 71 ? 8.192 -2.366 -9.755 1.00 89.38 71 ASP A CA 1
ATOM 583 C C . ASP A 1 71 ? 6.961 -1.464 -9.865 1.00 89.38 71 ASP A C 1
ATOM 585 O O . ASP A 1 71 ? 7.075 -0.281 -10.170 1.00 89.38 71 ASP A O 1
ATOM 589 N N . TYR A 1 72 ? 5.797 -1.978 -9.464 1.00 89.19 72 TYR A N 1
ATOM 590 C CA . TYR A 1 72 ? 4.572 -1.187 -9.400 1.00 89.19 72 TYR A CA 1
ATOM 591 C C . TYR A 1 72 ? 4.678 -0.010 -8.418 1.00 89.19 72 TYR A C 1
ATOM 593 O O . TYR A 1 72 ? 4.215 1.094 -8.709 1.00 89.19 72 TYR A O 1
ATOM 601 N N . TRP A 1 73 ? 5.294 -0.219 -7.252 1.00 91.00 73 TRP A N 1
ATOM 602 C CA . TRP A 1 73 ? 5.523 0.852 -6.282 1.00 91.00 73 TRP A CA 1
ATOM 603 C C . TRP A 1 73 ? 6.428 1.949 -6.855 1.00 91.00 73 TRP A C 1
ATOM 605 O O . TRP A 1 73 ? 6.120 3.139 -6.730 1.00 91.00 73 TRP A O 1
ATOM 615 N N . LYS A 1 74 ? 7.514 1.554 -7.527 1.00 90.31 74 LYS A N 1
ATOM 616 C CA . LYS A 1 74 ? 8.434 2.477 -8.197 1.00 90.31 74 LYS A CA 1
ATOM 617 C C . LYS A 1 74 ? 7.758 3.274 -9.305 1.00 90.31 74 LYS A C 1
ATOM 619 O O . LYS A 1 74 ? 7.949 4.488 -9.352 1.00 90.31 74 LYS A O 1
ATOM 624 N N . ASP A 1 75 ? 6.936 2.625 -10.127 1.00 88.44 75 ASP A N 1
ATOM 625 C CA . ASP A 1 75 ? 6.193 3.274 -11.212 1.00 88.44 75 ASP A CA 1
ATOM 626 C C . ASP A 1 75 ? 5.255 4.366 -10.681 1.00 88.44 75 ASP A C 1
ATOM 628 O O . ASP A 1 75 ? 5.172 5.458 -11.243 1.00 88.44 75 ASP A O 1
ATOM 632 N N . ILE A 1 76 ? 4.573 4.110 -9.559 1.00 87.56 76 ILE A N 1
ATOM 633 C CA . ILE A 1 76 ? 3.639 5.077 -8.967 1.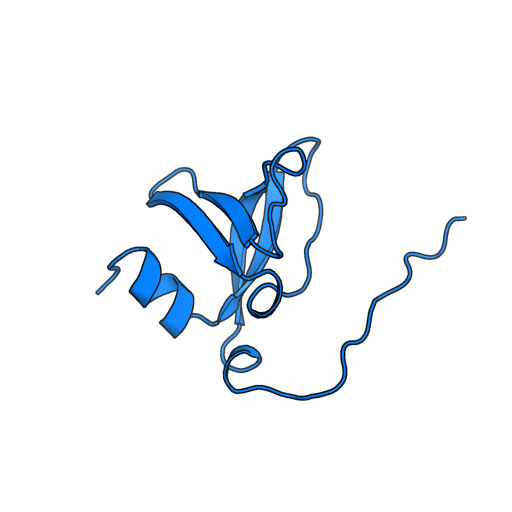00 87.56 76 ILE A CA 1
ATOM 634 C C . ILE A 1 76 ? 4.353 6.302 -8.409 1.00 87.56 76 ILE A C 1
ATOM 636 O O . ILE A 1 76 ? 3.877 7.426 -8.581 1.00 87.56 76 ILE A O 1
ATOM 640 N N . PHE A 1 77 ? 5.471 6.096 -7.719 1.00 85.25 77 PHE A N 1
ATOM 641 C CA . PHE A 1 77 ? 6.218 7.182 -7.089 1.00 85.25 77 PHE A CA 1
ATOM 642 C C . PHE A 1 77 ? 7.345 7.736 -7.971 1.00 85.25 77 PHE A C 1
ATOM 644 O O . PHE A 1 77 ? 8.123 8.559 -7.493 1.00 85.25 77 PHE A O 1
ATOM 651 N N . TRP A 1 78 ? 7.413 7.326 -9.245 1.00 77.94 78 TRP A N 1
ATOM 652 C CA . TRP A 1 78 ? 8.436 7.739 -10.216 1.00 77.94 78 TRP A CA 1
ATOM 653 C C . TRP A 1 78 ? 9.864 7.565 -9.679 1.00 77.94 78 TRP A C 1
ATOM 655 O O . TRP A 1 78 ? 10.740 8.407 -9.882 1.00 77.94 78 TRP A O 1
ATOM 665 N N . MET A 1 79 ? 10.098 6.468 -8.959 1.00 62.81 79 MET A N 1
ATOM 666 C CA . MET A 1 79 ? 11.417 6.126 -8.440 1.00 62.81 79 MET A CA 1
ATOM 667 C C . MET A 1 79 ? 12.215 5.360 -9.493 1.00 62.81 79 MET A C 1
ATOM 669 O O . MET A 1 79 ? 11.966 4.174 -9.708 1.00 62.81 79 MET A O 1
ATOM 673 N N . GLY A 1 80 ? 13.170 6.045 -10.128 1.00 50.78 80 GLY A N 1
ATOM 674 C CA . GLY A 1 80 ? 14.187 5.429 -10.993 1.00 50.78 80 GLY A CA 1
ATOM 675 C C . GLY A 1 80 ? 15.130 4.501 -10.234 1.00 50.78 80 GLY A C 1
ATOM 676 O O . GLY A 1 80 ? 15.511 4.845 -9.094 1.00 50.78 80 GLY A O 1
#

Radius of gyration: 12.82 Å; chains: 1; bounding box: 29×30×33 Å